Protein AF-A0AA94L1E7-F1 (afdb_monomer_lite)

Radius of gyration: 15.05 Å; chains: 1; bounding box: 31×37×36 Å

Secondary structure (DSSP, 8-state):
-HHHHHHHHHHHHHHHHHHHHHHHTT-HHHHHHHHHHHHHHHHHHHHHHHTTS-HHHHHHHHHHHHHHHHHHHHHHTS----THHHHSS--

Organism: Desulfovibrio desulfuricans (NCBI:txid876)

Structure (mmCIF, N/CA/C/O backbone):
data_AF-A0AA94L1E7-F1
#
_entry.id   AF-A0AA94L1E7-F1
#
loop_
_atom_site.group_PDB
_atom_site.id
_atom_site.type_symbol
_atom_site.label_atom_id
_atom_site.label_alt_id
_atom_site.label_comp_id
_atom_site.label_asym_id
_atom_site.label_entity_id
_atom_site.label_seq_id
_atom_site.pdbx_PDB_ins_code
_atom_site.Cartn_x
_atom_site.Cartn_y
_atom_site.Cartn_z
_atom_site.occupancy
_atom_site.B_iso_or_equiv
_atom_site.auth_seq_id
_atom_site.auth_comp_id
_atom_site.auth_asym_id
_atom_site.auth_atom_id
_atom_site.pdbx_PDB_model_num
ATOM 1 N N . MET A 1 1 ? -17.781 7.563 10.127 1.00 75.44 1 MET A N 1
ATOM 2 C CA . MET A 1 1 ? -17.828 6.111 10.406 1.00 75.44 1 MET A CA 1
ATOM 3 C C . MET A 1 1 ? -16.478 5.508 10.067 1.00 75.44 1 MET A C 1
ATOM 5 O O . MET A 1 1 ? -16.028 5.679 8.942 1.00 75.44 1 MET A O 1
ATOM 9 N N . SER A 1 2 ? -15.819 4.849 11.016 1.00 79.94 2 SER A N 1
ATOM 10 C CA . SER A 1 2 ? -14.429 4.352 10.913 1.00 79.94 2 SER A CA 1
ATOM 11 C C . SER A 1 2 ? -14.183 3.399 9.744 1.00 79.94 2 SER A C 1
ATOM 13 O O . SER A 1 2 ? -13.099 3.376 9.172 1.00 79.94 2 SER A O 1
ATOM 15 N N . TRP A 1 3 ? -15.231 2.698 9.312 1.00 87.06 3 TRP A N 1
ATOM 16 C CA . TRP A 1 3 ? -15.242 1.869 8.109 1.00 87.06 3 TRP A CA 1
ATOM 17 C C . TRP A 1 3 ? -14.910 2.631 6.821 1.00 87.06 3 TRP A C 1
ATOM 19 O O . TRP A 1 3 ? -14.265 2.076 5.939 1.00 87.06 3 TRP A O 1
ATOM 29 N N . VAL A 1 4 ? -15.277 3.913 6.715 1.00 88.50 4 VAL A N 1
ATOM 30 C CA . VAL A 1 4 ? -14.941 4.734 5.538 1.00 88.50 4 VAL A CA 1
ATOM 31 C C . VAL A 1 4 ? -13.430 4.955 5.450 1.00 88.50 4 VAL A C 1
ATOM 33 O O . VAL A 1 4 ? -12.867 4.878 4.362 1.00 88.50 4 VAL A O 1
ATOM 36 N N . TYR A 1 5 ? -12.761 5.163 6.589 1.00 89.25 5 TYR A N 1
ATOM 37 C CA . TYR A 1 5 ? -11.301 5.281 6.635 1.00 89.25 5 TYR A CA 1
ATOM 38 C C . TYR A 1 5 ? -10.614 3.960 6.277 1.00 89.25 5 TYR A C 1
ATOM 40 O O . TYR A 1 5 ? -9.610 3.983 5.577 1.00 89.25 5 TYR A O 1
ATOM 48 N N . LEU A 1 6 ? -11.187 2.817 6.669 1.00 88.81 6 LEU A N 1
ATOM 49 C CA . LEU A 1 6 ? -10.700 1.492 6.263 1.00 88.81 6 LEU A CA 1
ATOM 50 C C . LEU A 1 6 ? -10.778 1.275 4.753 1.00 88.81 6 LEU A C 1
ATOM 52 O O . LEU A 1 6 ? -9.812 0.823 4.144 1.00 88.81 6 LEU A O 1
ATOM 56 N N . VAL A 1 7 ? -11.915 1.620 4.145 1.00 90.69 7 VAL A N 1
ATOM 57 C CA . VAL A 1 7 ? -12.088 1.505 2.693 1.00 90.69 7 VAL A CA 1
ATOM 58 C C . VAL A 1 7 ? -11.126 2.442 1.964 1.00 90.69 7 VAL A C 1
ATOM 60 O O . VAL A 1 7 ? -10.460 2.019 1.025 1.00 90.69 7 VAL A O 1
ATOM 63 N N . MET A 1 8 ? -10.988 3.688 2.427 1.00 89.75 8 MET A N 1
ATOM 64 C CA . MET A 1 8 ? -10.017 4.646 1.884 1.00 89.75 8 MET A CA 1
ATOM 65 C C . MET A 1 8 ? -8.572 4.139 2.003 1.00 89.75 8 MET A C 1
ATOM 67 O O . MET A 1 8 ? -7.822 4.231 1.034 1.00 89.75 8 MET A O 1
ATOM 71 N N . ALA A 1 9 ? -8.192 3.566 3.150 1.00 91.06 9 ALA A N 1
ATOM 72 C CA . ALA A 1 9 ? -6.874 2.968 3.354 1.00 91.06 9 ALA A CA 1
ATOM 73 C C . ALA A 1 9 ? -6.620 1.831 2.351 1.00 91.06 9 ALA A C 1
ATOM 75 O O . ALA A 1 9 ? -5.609 1.835 1.655 1.00 91.06 9 ALA A O 1
ATOM 76 N N . GLY A 1 10 ? -7.576 0.909 2.196 1.00 90.56 10 GLY A N 1
ATOM 77 C CA . GLY A 1 10 ? -7.458 -0.190 1.234 1.00 90.56 10 GLY A CA 1
ATOM 78 C C . GLY A 1 10 ? -7.383 0.281 -0.225 1.00 90.56 10 GLY A C 1
ATOM 79 O O . GLY A 1 10 ? -6.647 -0.290 -1.021 1.00 90.56 10 GLY A O 1
ATOM 80 N N . LEU A 1 11 ? -8.085 1.358 -0.596 1.00 90.62 11 LEU A N 1
ATOM 81 C CA . LEU A 1 11 ? -7.970 1.945 -1.938 1.00 90.62 11 LEU A CA 1
ATOM 82 C C . LEU A 1 11 ? -6.597 2.589 -2.175 1.00 90.62 11 LEU A C 1
ATOM 84 O O . LEU A 1 11 ? -6.038 2.462 -3.265 1.00 90.62 11 LEU A O 1
ATOM 88 N N . LEU A 1 12 ? -6.036 3.255 -1.164 1.00 90.12 12 LEU A N 1
ATOM 89 C CA . LEU A 1 12 ? -4.688 3.821 -1.236 1.00 90.12 12 LEU A CA 1
ATOM 90 C C . LEU A 1 12 ? -3.619 2.732 -1.347 1.00 90.12 12 LEU A C 1
ATOM 92 O O . LEU A 1 12 ? -2.631 2.924 -2.053 1.00 90.12 12 LEU A O 1
ATOM 96 N N . GLU A 1 13 ? -3.831 1.568 -0.738 1.00 91.44 13 GLU A N 1
ATOM 97 C CA . GLU A 1 13 ? -2.939 0.416 -0.891 1.00 91.44 13 GLU A CA 1
ATOM 98 C C . GLU A 1 13 ? -2.796 -0.024 -2.358 1.00 91.44 13 GLU A C 1
ATOM 100 O O . GLU A 1 13 ? -1.693 -0.321 -2.815 1.00 91.44 13 GLU A O 1
ATOM 105 N N . ILE A 1 14 ? -3.868 0.047 -3.151 1.00 90.00 14 ILE A N 1
ATOM 106 C CA . ILE A 1 14 ? -3.813 -0.241 -4.596 1.00 90.00 14 ILE A CA 1
ATOM 107 C C . ILE A 1 14 ? -2.844 0.725 -5.304 1.00 90.00 14 ILE A C 1
ATOM 109 O O . ILE A 1 14 ? -2.080 0.328 -6.189 1.00 90.00 14 ILE A O 1
ATOM 113 N N . VAL A 1 15 ? -2.835 1.997 -4.892 1.00 88.25 15 VAL A N 1
ATOM 114 C CA . VAL A 1 15 ? -1.925 3.028 -5.419 1.00 88.25 15 VAL A CA 1
ATOM 115 C C . VAL A 1 15 ? -0.479 2.752 -5.000 1.00 88.25 15 VAL A C 1
ATOM 117 O O . VAL A 1 15 ? 0.437 2.939 -5.803 1.00 88.25 15 VAL A O 1
ATOM 120 N N . VAL A 1 16 ? -0.257 2.238 -3.785 1.00 90.56 16 VAL A N 1
ATOM 121 C CA . VAL A 1 16 ? 1.071 1.787 -3.333 1.00 90.56 16 VAL A CA 1
ATOM 122 C C . VAL A 1 16 ? 1.601 0.697 -4.252 1.00 90.56 16 VAL A C 1
ATOM 124 O O . VAL A 1 16 ? 2.734 0.797 -4.725 1.00 90.56 16 VAL A O 1
ATOM 127 N N . VAL A 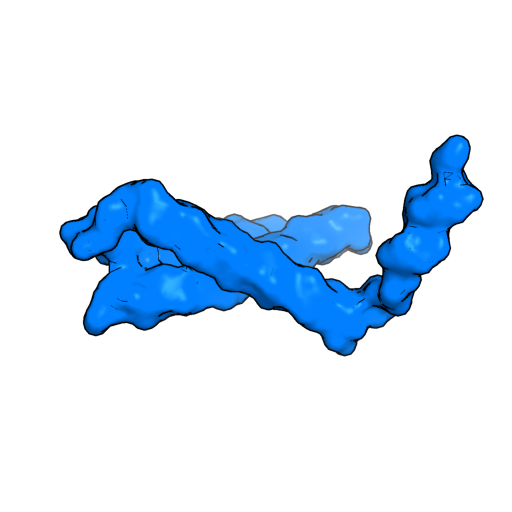1 17 ? 0.776 -0.303 -4.571 1.00 88.25 17 VAL A N 1
ATOM 128 C CA . VAL A 1 17 ? 1.174 -1.390 -5.476 1.00 88.25 17 VAL A CA 1
ATOM 129 C C . VAL A 1 17 ? 1.475 -0.866 -6.883 1.00 88.25 17 VAL A C 1
ATOM 131 O O . VAL A 1 17 ? 2.436 -1.312 -7.513 1.00 88.25 17 VAL A O 1
ATOM 134 N N . ALA A 1 18 ? 0.736 0.140 -7.358 1.00 86.56 18 ALA A N 1
ATOM 135 C CA . ALA A 1 18 ? 1.064 0.825 -8.607 1.00 86.56 18 ALA A CA 1
ATOM 136 C C . ALA A 1 18 ? 2.451 1.495 -8.562 1.00 86.56 18 ALA A C 1
ATOM 138 O O . ALA A 1 18 ? 3.214 1.393 -9.524 1.00 86.56 18 ALA A O 1
ATOM 139 N N . GLY A 1 19 ? 2.808 2.121 -7.436 1.00 85.56 19 GLY A N 1
ATOM 140 C CA . GLY A 1 19 ? 4.138 2.688 -7.202 1.00 85.56 19 GLY A CA 1
ATOM 141 C C . GLY A 1 19 ? 5.245 1.629 -7.210 1.00 85.56 19 GLY A C 1
ATOM 142 O O . GLY A 1 19 ? 6.245 1.798 -7.907 1.00 85.56 19 GLY A O 1
ATOM 143 N N . VAL A 1 20 ? 5.042 0.500 -6.517 1.00 87.31 20 VAL A N 1
ATOM 144 C CA . VAL A 1 20 ? 5.981 -0.643 -6.525 1.00 87.31 20 VAL A CA 1
ATOM 145 C C . VAL A 1 20 ? 6.188 -1.169 -7.943 1.00 87.31 20 VAL A C 1
ATOM 147 O O . VAL A 1 20 ? 7.317 -1.433 -8.358 1.00 87.31 20 VAL A O 1
ATOM 150 N N . ARG A 1 21 ? 5.107 -1.275 -8.720 1.00 83.81 21 ARG A N 1
ATOM 151 C CA . ARG A 1 21 ? 5.178 -1.683 -10.123 1.00 83.81 21 ARG A CA 1
ATOM 152 C C . ARG A 1 21 ? 6.025 -0.712 -10.945 1.00 83.81 21 ARG A C 1
ATOM 154 O O . ARG A 1 21 ? 6.899 -1.156 -11.684 1.00 83.81 21 ARG A O 1
ATOM 161 N N . ASP A 1 22 ? 5.814 0.595 -10.810 1.00 83.75 22 ASP A N 1
ATOM 162 C CA . ASP A 1 22 ? 6.619 1.599 -11.519 1.00 83.75 22 ASP A CA 1
ATOM 163 C C . ASP A 1 22 ? 8.115 1.504 -11.158 1.00 83.75 22 ASP A C 1
ATOM 165 O O . ASP A 1 22 ? 8.969 1.610 -12.043 1.00 83.75 22 ASP A O 1
ATOM 169 N N . ILE A 1 23 ? 8.446 1.216 -9.894 1.00 84.31 23 ILE A N 1
ATOM 170 C CA . ILE A 1 23 ? 9.827 0.935 -9.463 1.00 84.31 23 ILE A CA 1
ATOM 171 C C . ILE A 1 23 ? 10.375 -0.309 -10.182 1.00 84.31 23 ILE A C 1
ATOM 173 O O . ILE A 1 23 ? 11.486 -0.269 -10.717 1.00 84.31 23 ILE A O 1
ATOM 177 N N . ALA A 1 24 ? 9.594 -1.391 -10.258 1.00 84.69 24 ALA A N 1
ATOM 178 C CA . ALA A 1 24 ? 9.992 -2.627 -10.935 1.00 84.69 24 ALA A CA 1
ATOM 179 C C . ALA A 1 24 ? 10.263 -2.427 -12.442 1.00 84.69 24 ALA A C 1
ATOM 181 O O . ALA A 1 24 ? 11.181 -3.034 -12.991 1.00 84.69 24 ALA A O 1
ATOM 182 N N . PHE A 1 25 ? 9.537 -1.518 -13.106 1.00 84.06 25 PHE A N 1
ATOM 183 C CA . PHE A 1 25 ? 9.752 -1.145 -14.514 1.00 84.06 25 PHE A CA 1
ATOM 184 C C . PHE A 1 25 ? 10.799 -0.030 -14.718 1.00 84.06 25 PHE A C 1
ATOM 186 O O . PHE A 1 25 ? 10.797 0.645 -15.748 1.00 84.06 25 PHE A O 1
ATOM 193 N N . ARG A 1 26 ? 11.715 0.165 -13.757 1.00 83.94 26 ARG A N 1
ATOM 194 C CA . ARG A 1 26 ? 12.809 1.157 -13.793 1.00 83.94 26 ARG A CA 1
ATOM 195 C C . ARG A 1 26 ? 12.359 2.626 -13.873 1.00 83.94 26 ARG A C 1
ATOM 197 O O . ARG A 1 26 ? 13.147 3.495 -14.242 1.00 83.94 26 ARG A O 1
ATOM 204 N N . ARG A 1 27 ? 11.120 2.950 -13.485 1.00 81.75 27 ARG A N 1
ATOM 205 C CA . ARG A 1 27 ? 10.606 4.332 -13.388 1.00 81.75 27 ARG A CA 1
ATOM 206 C C . ARG A 1 27 ? 10.766 4.877 -11.968 1.00 81.75 27 ARG A C 1
ATOM 208 O O . ARG A 1 27 ? 9.797 5.273 -11.324 1.00 81.75 27 ARG A O 1
ATOM 215 N N . TYR A 1 28 ? 12.004 4.904 -11.479 1.00 82.19 28 TYR A N 1
ATOM 216 C CA . TYR A 1 28 ? 12.320 5.141 -10.066 1.00 82.19 28 TYR A CA 1
ATOM 217 C C . TYR A 1 28 ? 11.790 6.468 -9.512 1.00 82.19 28 TYR A C 1
ATOM 219 O O . TYR A 1 28 ? 11.165 6.469 -8.457 1.00 82.19 28 TYR A O 1
ATOM 227 N N . ALA A 1 29 ? 11.976 7.584 -10.226 1.00 81.25 29 ALA A N 1
ATOM 228 C CA . ALA A 1 29 ? 11.576 8.906 -9.731 1.00 81.25 29 ALA A CA 1
ATOM 229 C C . ALA A 1 29 ? 10.066 8.997 -9.450 1.00 81.25 29 ALA A C 1
ATOM 231 O O . ALA A 1 29 ? 9.648 9.463 -8.395 1.00 81.25 29 ALA A O 1
ATOM 232 N N . ARG A 1 30 ? 9.241 8.492 -10.374 1.00 81.44 30 ARG A N 1
ATOM 233 C CA . ARG A 1 30 ? 7.782 8.467 -10.213 1.00 81.44 30 ARG A CA 1
ATOM 234 C C . ARG A 1 30 ? 7.347 7.395 -9.211 1.00 81.44 30 ARG A C 1
ATOM 236 O O . ARG A 1 30 ? 6.487 7.656 -8.375 1.00 81.44 30 ARG A O 1
ATOM 243 N N . GLY A 1 31 ? 7.964 6.217 -9.276 1.00 83.25 31 GLY A N 1
ATOM 244 C CA . GLY A 1 31 ? 7.627 5.075 -8.434 1.00 83.25 31 GLY A CA 1
ATOM 245 C C . GLY A 1 31 ? 7.862 5.330 -6.944 1.00 83.25 31 GLY A C 1
ATOM 246 O O . GLY A 1 31 ? 6.964 5.078 -6.146 1.00 83.25 31 GLY A O 1
ATOM 247 N N . PHE A 1 32 ? 9.010 5.903 -6.562 1.00 84.62 32 PHE A N 1
ATOM 248 C CA . PHE A 1 32 ? 9.306 6.216 -5.157 1.00 84.62 32 PHE A CA 1
ATOM 249 C C . PHE A 1 32 ? 8.366 7.271 -4.569 1.00 84.62 32 PHE A C 1
ATOM 251 O O . PHE A 1 32 ? 7.945 7.132 -3.423 1.00 84.62 32 PHE A O 1
ATOM 258 N N . VAL A 1 33 ? 7.999 8.295 -5.346 1.00 87.38 33 VAL A N 1
ATOM 259 C CA . VAL A 1 33 ? 7.067 9.342 -4.895 1.00 87.38 33 VAL A CA 1
ATOM 260 C C . VAL A 1 33 ? 5.675 8.759 -4.655 1.0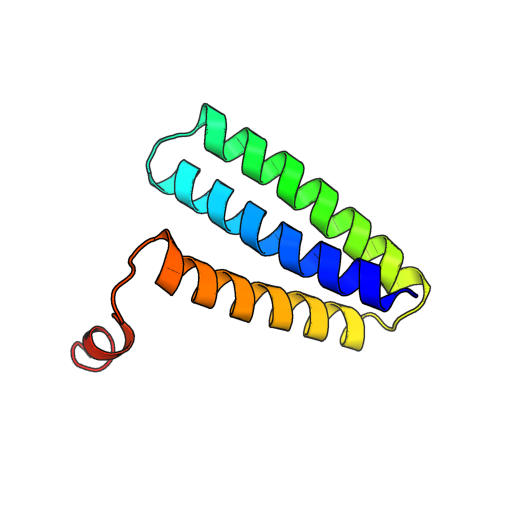0 87.38 33 VAL A C 1
ATOM 262 O O . VAL A 1 33 ? 5.098 8.968 -3.590 1.00 87.38 33 VAL A O 1
ATOM 265 N N . ILE A 1 34 ? 5.153 7.986 -5.614 1.00 87.44 34 ILE A N 1
ATOM 266 C CA . ILE A 1 34 ? 3.833 7.351 -5.494 1.00 87.44 34 ILE A CA 1
ATOM 267 C C . ILE A 1 34 ? 3.822 6.340 -4.345 1.00 87.44 34 ILE A C 1
ATOM 269 O O . ILE A 1 34 ? 2.889 6.334 -3.546 1.00 87.44 34 ILE A O 1
ATOM 273 N N . TYR A 1 35 ? 4.870 5.522 -4.229 1.00 89.94 35 TYR A N 1
ATOM 274 C CA . TYR A 1 35 ? 5.001 4.540 -3.159 1.00 89.94 35 TYR A CA 1
ATOM 275 C C . TYR A 1 35 ? 5.053 5.203 -1.778 1.00 89.94 35 TYR A C 1
ATOM 277 O O . TYR A 1 35 ? 4.265 4.856 -0.904 1.00 89.94 35 TYR A O 1
ATOM 285 N N . GLY A 1 36 ? 5.935 6.188 -1.584 1.00 88.06 36 GLY A N 1
ATOM 286 C CA . GLY A 1 36 ? 6.117 6.853 -0.293 1.00 88.06 36 GLY A CA 1
ATOM 287 C C . GLY A 1 36 ? 4.873 7.612 0.167 1.00 88.06 36 GLY A C 1
ATOM 288 O O . GLY A 1 36 ? 4.435 7.455 1.309 1.00 88.06 36 GLY A O 1
ATOM 289 N N . LEU A 1 37 ? 4.260 8.395 -0.727 1.00 89.50 37 LEU A N 1
ATOM 290 C CA . LEU A 1 37 ? 3.037 9.138 -0.414 1.00 89.50 37 LEU A CA 1
ATOM 291 C C . LEU A 1 37 ? 1.838 8.205 -0.212 1.00 89.50 37 LEU A C 1
ATOM 293 O O . LEU A 1 37 ? 1.074 8.384 0.739 1.00 89.50 37 LEU A O 1
ATOM 297 N N . GLY A 1 38 ? 1.688 7.190 -1.066 1.00 88.50 38 GLY A N 1
ATOM 298 C CA . GLY A 1 38 ? 0.612 6.207 -0.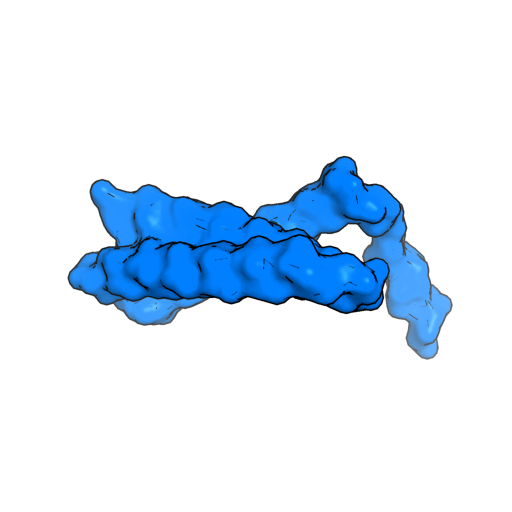965 1.00 88.50 38 GLY A CA 1
ATOM 299 C C . GLY A 1 38 ? 0.693 5.394 0.325 1.00 88.50 38 GLY A C 1
ATOM 300 O O . GLY A 1 38 ? -0.314 5.219 1.004 1.00 88.50 38 GLY A O 1
ATOM 301 N N . LEU A 1 39 ? 1.893 4.950 0.710 1.00 90.75 39 LEU A N 1
ATOM 302 C CA . LEU A 1 39 ? 2.080 4.118 1.898 1.00 90.75 39 LEU A CA 1
ATOM 303 C C . LEU A 1 39 ? 1.811 4.926 3.167 1.00 90.75 39 LEU A C 1
ATOM 305 O O . LEU A 1 39 ? 1.079 4.477 4.045 1.00 90.75 39 LEU A O 1
ATOM 309 N N . THR A 1 40 ? 2.353 6.143 3.236 1.00 91.69 40 THR A N 1
ATOM 310 C CA . THR A 1 40 ? 2.184 7.018 4.402 1.00 91.69 40 THR A CA 1
ATOM 311 C C . THR A 1 40 ? 0.717 7.395 4.599 1.00 91.69 40 THR A C 1
ATOM 313 O O . THR A 1 40 ? 0.197 7.307 5.710 1.00 91.69 40 THR A O 1
ATOM 316 N N . SER A 1 41 ? 0.023 7.768 3.519 1.00 90.00 41 SER A N 1
ATOM 317 C CA . SER A 1 41 ? -1.404 8.102 3.579 1.00 90.00 41 SER A CA 1
ATOM 318 C C . SER A 1 41 ? -2.273 6.883 3.906 1.00 90.00 41 SER A C 1
ATOM 320 O O . SER A 1 41 ? -3.132 6.982 4.780 1.00 90.00 41 SER A O 1
ATOM 322 N N . SER A 1 42 ? -2.016 5.724 3.289 1.00 89.94 42 SER A N 1
ATOM 323 C CA . SER A 1 42 ? -2.743 4.476 3.565 1.00 89.94 42 SER A CA 1
ATOM 324 C C . SER A 1 42 ? -2.654 4.077 5.043 1.00 89.94 42 SER A C 1
ATOM 326 O O . SER A 1 42 ? -3.674 3.893 5.713 1.00 89.94 42 SER A O 1
ATOM 328 N N . LEU A 1 43 ? -1.434 4.035 5.588 1.00 90.25 43 LEU A N 1
ATOM 329 C CA . LEU A 1 43 ? -1.201 3.665 6.984 1.00 90.25 43 LEU A CA 1
ATOM 330 C C . LEU A 1 43 ? -1.803 4.677 7.964 1.00 90.25 43 LEU A C 1
ATOM 332 O O . LEU A 1 43 ? -2.288 4.286 9.024 1.00 90.25 43 LEU A O 1
ATOM 336 N N . PHE A 1 44 ? -1.829 5.963 7.609 1.00 91.88 44 PHE A N 1
ATOM 337 C CA . PHE A 1 44 ? -2.475 6.989 8.424 1.00 91.88 44 PHE A CA 1
ATOM 338 C C . PHE A 1 44 ? -3.994 6.776 8.530 1.00 91.88 44 PHE A C 1
ATOM 340 O O . PHE A 1 44 ? -4.561 6.854 9.622 1.00 91.88 44 PHE A O 1
ATOM 347 N N . PHE A 1 45 ? -4.661 6.446 7.421 1.00 89.44 45 PHE A N 1
ATOM 348 C CA . PHE A 1 45 ? -6.090 6.126 7.438 1.00 89.44 45 PHE A CA 1
ATOM 349 C C . PHE A 1 45 ? -6.391 4.816 8.168 1.00 89.44 45 PHE A C 1
ATOM 351 O O . PHE A 1 45 ? -7.383 4.740 8.899 1.00 89.44 45 PHE A O 1
ATOM 358 N N . LEU A 1 46 ? -5.519 3.812 8.040 1.00 89.81 46 LEU A N 1
ATOM 359 C CA . LEU A 1 46 ? -5.629 2.578 8.812 1.00 89.81 46 LEU A CA 1
ATOM 360 C C . LEU A 1 46 ? -5.511 2.863 10.315 1.00 89.81 46 LEU A C 1
ATOM 362 O O . LEU A 1 46 ? -6.356 2.424 11.091 1.00 89.81 46 LEU A O 1
ATOM 366 N N . TYR A 1 47 ? -4.527 3.667 10.721 1.00 91.12 47 TYR A N 1
ATOM 367 C CA . TYR A 1 47 ? -4.364 4.106 12.107 1.00 91.12 47 TYR A CA 1
ATOM 368 C C . TYR A 1 47 ? -5.617 4.811 12.646 1.00 91.12 47 TYR A C 1
ATOM 370 O O . TYR A 1 47 ? -6.063 4.523 13.757 1.00 91.12 47 TYR A O 1
ATOM 378 N N . LEU A 1 48 ? -6.238 5.687 11.852 1.00 89.75 48 LEU A N 1
ATOM 379 C CA . LEU A 1 48 ? -7.491 6.343 12.235 1.00 89.75 48 LEU A CA 1
ATOM 380 C C . LEU A 1 48 ? -8.641 5.350 12.434 1.00 89.75 48 LEU A C 1
ATOM 382 O O . LEU A 1 48 ? -9.440 5.528 13.356 1.00 89.75 48 LEU A O 1
ATOM 386 N N . ALA A 1 49 ? -8.726 4.303 11.612 1.00 89.50 49 ALA A N 1
ATOM 387 C CA . ALA A 1 49 ? -9.742 3.267 11.764 1.00 89.50 49 ALA A CA 1
ATOM 388 C C . ALA A 1 49 ? -9.515 2.394 13.010 1.00 89.50 49 ALA A C 1
ATOM 390 O O . ALA A 1 49 ? -10.476 2.062 13.706 1.00 89.50 49 ALA A O 1
ATOM 391 N N . LEU A 1 50 ? -8.251 2.102 13.336 1.00 91.00 50 LEU A N 1
ATOM 392 C CA . LEU A 1 50 ? -7.852 1.330 14.520 1.00 91.00 50 LEU A CA 1
ATOM 393 C C . LEU A 1 50 ? -8.232 2.001 15.847 1.00 91.00 50 LEU A C 1
ATOM 395 O O . LEU A 1 50 ? -8.331 1.332 16.868 1.00 91.00 50 LEU A O 1
ATOM 399 N N . ARG A 1 51 ? -8.499 3.313 15.857 1.00 89.56 51 ARG A N 1
ATOM 400 C CA . ARG A 1 51 ? -8.983 4.009 17.063 1.00 89.56 51 ARG A CA 1
ATOM 401 C C . ARG A 1 51 ? -10.387 3.584 17.497 1.00 89.56 51 ARG A C 1
ATOM 403 O O . ARG A 1 51 ? -10.785 3.919 18.607 1.00 89.56 51 ARG A O 1
ATOM 410 N N . GLN A 1 52 ? -11.155 2.938 16.621 1.00 88.12 52 GLN A N 1
ATOM 411 C CA . GLN A 1 52 ? -12.548 2.560 16.888 1.00 88.12 52 GLN A CA 1
ATOM 412 C C . GLN A 1 52 ? -12.869 1.103 16.532 1.00 88.12 52 GLN A C 1
ATOM 414 O O . GLN A 1 52 ? -13.955 0.635 16.858 1.00 88.12 52 GLN A O 1
ATOM 419 N N . ILE A 1 53 ? -11.976 0.409 15.823 1.00 90.31 53 ILE A N 1
ATOM 420 C CA . ILE A 1 53 ? -12.165 -0.968 15.360 1.00 90.31 53 ILE A CA 1
ATOM 421 C C . ILE A 1 53 ? -10.989 -1.799 15.861 1.00 90.31 53 ILE A C 1
ATOM 423 O O . ILE A 1 53 ? -9.841 -1.364 15.764 1.00 90.31 53 ILE A O 1
ATOM 427 N N . ASP A 1 54 ? -11.275 -3.008 16.341 1.00 93.19 54 ASP A N 1
ATOM 428 C CA . ASP A 1 54 ? -10.245 -3.947 16.770 1.00 93.19 54 ASP A CA 1
ATOM 429 C C . ASP A 1 54 ? -9.243 -4.243 15.654 1.00 93.19 54 ASP A C 1
ATOM 431 O O . ASP A 1 54 ? -9.602 -4.424 14.484 1.00 93.19 54 ASP A O 1
ATOM 435 N N . VAL A 1 55 ? -7.972 -4.359 16.043 1.00 91.81 55 VAL A N 1
ATOM 436 C CA . VAL A 1 55 ? -6.843 -4.552 15.123 1.00 91.81 55 VAL A CA 1
ATOM 437 C C . VAL A 1 55 ? -7.075 -5.728 14.176 1.00 91.81 55 VAL A C 1
ATOM 439 O O . VAL A 1 55 ? -6.861 -5.591 12.972 1.00 91.81 55 VAL A O 1
ATOM 442 N N . SER A 1 56 ? -7.579 -6.855 14.686 1.00 92.00 56 SER A N 1
ATOM 443 C CA . SER A 1 56 ? -7.854 -8.051 13.882 1.00 92.00 56 SER A CA 1
ATOM 444 C C . SER A 1 56 ? -8.864 -7.788 12.763 1.00 92.00 56 SER A C 1
ATOM 446 O O . SER A 1 56 ? -8.655 -8.207 11.624 1.00 92.00 56 SER A O 1
ATOM 448 N N . ILE A 1 57 ? -9.947 -7.065 13.066 1.00 92.94 57 ILE A N 1
ATOM 449 C CA . ILE A 1 57 ? -11.022 -6.775 12.108 1.00 92.94 57 ILE A CA 1
ATOM 450 C C . ILE A 1 57 ? -10.532 -5.766 11.072 1.00 92.94 57 ILE A C 1
ATOM 452 O O . ILE A 1 57 ? -10.725 -5.957 9.868 1.00 92.94 57 ILE A O 1
ATOM 456 N N . ALA A 1 58 ? -9.866 -4.708 11.536 1.00 91.31 58 ALA A N 1
ATOM 457 C CA . ALA A 1 58 ? -9.344 -3.661 10.676 1.00 91.31 58 ALA A CA 1
ATOM 458 C C . ALA A 1 58 ? -8.285 -4.204 9.710 1.00 91.31 58 ALA A C 1
ATOM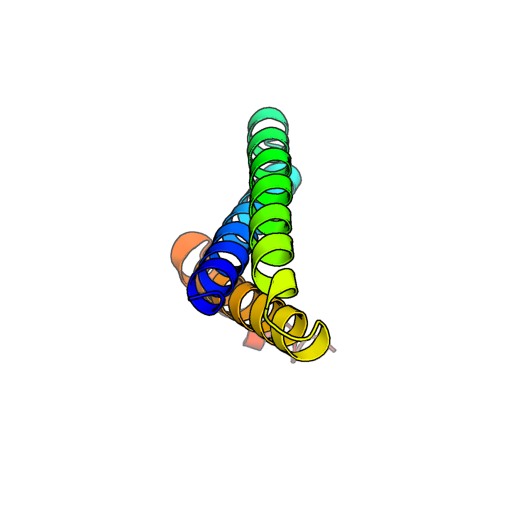 460 O O . ALA A 1 58 ? -8.401 -3.992 8.507 1.00 91.31 58 ALA A O 1
ATOM 461 N N . TYR A 1 59 ? -7.298 -4.957 10.200 1.00 89.50 59 TYR A N 1
ATOM 462 C CA . TYR A 1 59 ? -6.221 -5.484 9.362 1.00 89.50 59 TYR A CA 1
ATOM 463 C C . TYR A 1 59 ? -6.722 -6.506 8.334 1.00 89.50 59 TYR A C 1
ATOM 465 O O . TYR A 1 59 ? -6.339 -6.439 7.167 1.00 89.50 59 TYR A O 1
ATOM 473 N N . THR A 1 60 ? -7.632 -7.403 8.730 1.00 93.00 60 THR A N 1
ATOM 474 C CA . THR A 1 60 ? -8.240 -8.381 7.808 1.00 93.00 60 THR A CA 1
ATOM 475 C C . THR A 1 60 ? -9.051 -7.687 6.715 1.00 93.00 60 THR A C 1
ATOM 477 O O . THR A 1 60 ? -8.959 -8.042 5.543 1.00 93.00 60 THR A O 1
ATOM 480 N N . SER A 1 61 ? -9.819 -6.658 7.080 1.00 92.75 61 SER A N 1
ATOM 481 C CA . SER A 1 61 ? -10.610 -5.889 6.113 1.00 92.75 61 SER A CA 1
ATOM 482 C C . SER A 1 61 ? -9.715 -5.079 5.174 1.00 92.75 61 SER A C 1
ATOM 484 O O . SER A 1 61 ? -9.921 -5.099 3.964 1.00 92.75 61 SER A O 1
ATOM 486 N N . TYR A 1 62 ? -8.700 -4.404 5.722 1.00 92.56 62 TYR A N 1
ATOM 487 C CA . TYR A 1 62 ? -7.706 -3.631 4.976 1.00 92.56 62 TYR A CA 1
ATOM 488 C C . TYR A 1 62 ? -7.008 -4.498 3.923 1.00 92.56 62 TYR A C 1
ATOM 490 O O . TYR A 1 62 ? -7.117 -4.222 2.730 1.00 92.56 62 TYR A O 1
ATOM 498 N N . THR A 1 63 ? -6.405 -5.607 4.358 1.00 91.88 63 THR A N 1
ATOM 499 C CA . THR A 1 63 ? -5.715 -6.548 3.464 1.00 91.88 63 THR A CA 1
ATOM 500 C C . THR A 1 63 ? -6.662 -7.182 2.448 1.00 91.88 63 THR A C 1
ATOM 502 O O . THR A 1 63 ? -6.310 -7.299 1.277 1.00 91.88 63 THR A O 1
ATOM 505 N N . GLY A 1 64 ? -7.887 -7.541 2.846 1.00 93.94 64 GLY A N 1
ATOM 506 C CA . GLY A 1 64 ? -8.897 -8.070 1.929 1.00 93.94 64 GLY A CA 1
ATOM 507 C C . GLY A 1 64 ? -9.234 -7.095 0.795 1.00 93.94 64 GLY A C 1
ATOM 508 O O . GLY A 1 64 ? -9.228 -7.479 -0.376 1.00 93.94 64 GLY A O 1
ATOM 509 N N . ILE A 1 65 ? -9.466 -5.821 1.127 1.00 93.00 65 ILE A N 1
ATOM 510 C CA . ILE A 1 65 ? -9.748 -4.766 0.143 1.00 93.00 65 ILE A CA 1
ATOM 511 C C . ILE A 1 65 ? -8.532 -4.535 -0.761 1.00 93.00 65 ILE A C 1
ATOM 513 O O . ILE A 1 65 ? -8.688 -4.494 -1.983 1.00 93.00 65 ILE A O 1
ATOM 517 N N . GLY A 1 66 ? -7.332 -4.437 -0.185 1.00 91.69 66 GLY A N 1
ATOM 518 C CA . GLY A 1 66 ? -6.092 -4.232 -0.930 1.00 91.69 66 GLY A CA 1
ATOM 519 C C . GLY A 1 66 ? -5.806 -5.353 -1.926 1.00 91.69 66 GLY A C 1
ATOM 520 O O . GLY A 1 66 ? -5.503 -5.084 -3.090 1.00 91.69 66 GLY A O 1
ATOM 521 N N . VAL A 1 67 ? -5.979 -6.616 -1.519 1.00 91.62 67 VAL A N 1
ATOM 522 C CA . VAL A 1 67 ? -5.799 -7.786 -2.394 1.00 91.62 67 VAL A CA 1
ATOM 523 C C . VAL A 1 67 ? -6.798 -7.761 -3.546 1.00 91.62 67 VAL A C 1
ATOM 525 O O . VAL A 1 67 ? -6.391 -7.847 -4.706 1.00 91.62 67 VAL A O 1
ATOM 528 N N . ILE A 1 68 ? -8.092 -7.605 -3.251 1.00 93.44 68 ILE A N 1
ATOM 529 C CA . ILE A 1 68 ? -9.142 -7.574 -4.281 1.00 93.44 68 ILE A CA 1
ATOM 530 C C . ILE A 1 68 ? -8.884 -6.427 -5.262 1.00 93.44 68 ILE A C 1
ATOM 532 O O . ILE A 1 68 ? -8.903 -6.632 -6.476 1.00 93.44 68 ILE A O 1
ATOM 536 N N . GLY A 1 69 ? -8.599 -5.233 -4.745 1.00 91.44 69 GLY A N 1
ATOM 537 C CA . GLY A 1 69 ? -8.362 -4.039 -5.544 1.00 91.44 69 GLY A CA 1
ATOM 538 C C . GLY A 1 69 ? -7.105 -4.124 -6.408 1.00 91.44 69 GLY A C 1
ATOM 539 O O . GLY A 1 69 ? -7.126 -3.718 -7.571 1.00 91.44 69 GLY A O 1
ATOM 540 N N . THR A 1 70 ? -6.030 -4.707 -5.881 1.00 90.12 70 THR A N 1
ATOM 541 C CA . THR A 1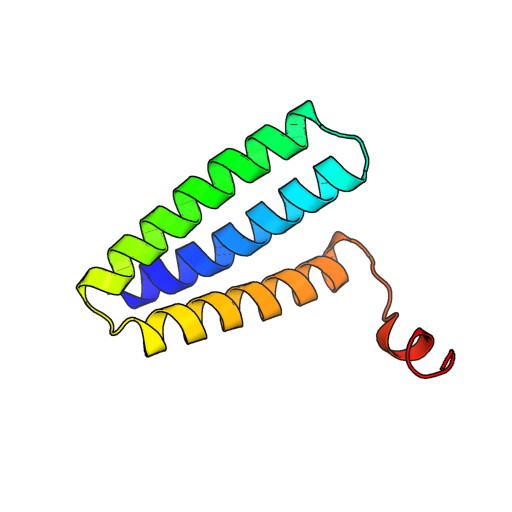 70 ? -4.776 -4.912 -6.616 1.00 90.12 70 THR A CA 1
ATOM 542 C C . THR A 1 70 ? -4.949 -5.941 -7.727 1.00 90.12 70 THR A C 1
ATOM 544 O O . THR A 1 70 ? -4.545 -5.689 -8.860 1.00 90.12 70 THR A O 1
ATOM 547 N N . VAL A 1 71 ? -5.601 -7.073 -7.441 1.00 88.81 71 VAL A N 1
ATOM 548 C CA . VAL A 1 71 ? -5.894 -8.102 -8.450 1.00 88.81 71 VAL A CA 1
ATOM 549 C C . VAL A 1 71 ? -6.807 -7.540 -9.542 1.00 88.81 71 VAL A C 1
ATOM 551 O O . VAL A 1 71 ? -6.523 -7.711 -10.728 1.00 88.81 71 VAL A O 1
ATOM 554 N N . ALA A 1 72 ? -7.867 -6.819 -9.165 1.00 88.94 72 ALA A N 1
ATOM 555 C CA . ALA A 1 72 ? -8.760 -6.159 -10.114 1.00 88.94 72 ALA A CA 1
ATOM 556 C C . ALA A 1 72 ? -8.010 -5.133 -10.976 1.00 88.94 72 ALA A C 1
ATOM 558 O O . ALA A 1 72 ? -8.173 -5.113 -12.195 1.00 88.94 72 ALA A O 1
ATOM 559 N N . SER A 1 73 ? -7.135 -4.328 -10.370 1.00 86.19 73 SER A N 1
ATOM 560 C CA . SER A 1 73 ? -6.340 -3.329 -11.090 1.00 86.19 73 SER A CA 1
ATOM 561 C C . SER A 1 73 ? -5.310 -3.962 -12.024 1.00 86.19 73 SER A C 1
ATOM 563 O O . SER A 1 73 ? -5.113 -3.475 -13.137 1.00 86.19 73 SER A O 1
ATOM 565 N N . GLY A 1 74 ? -4.705 -5.085 -11.633 1.00 84.31 74 GLY A N 1
ATOM 566 C CA . GLY A 1 74 ? -3.811 -5.857 -12.496 1.00 84.31 74 GLY A CA 1
ATOM 567 C C . GLY A 1 74 ? -4.516 -6.423 -13.728 1.00 84.31 74 GLY A C 1
ATOM 568 O O . GLY A 1 74 ? -3.989 -6.345 -14.842 1.00 84.31 74 GLY A O 1
ATOM 569 N N . LEU A 1 75 ? -5.747 -6.909 -13.547 1.00 82.81 75 LEU A N 1
ATOM 570 C CA . LEU A 1 75 ? -6.590 -7.411 -14.632 1.00 82.81 75 LEU A CA 1
ATOM 571 C C . LEU A 1 75 ? -7.061 -6.292 -15.574 1.00 82.81 75 LEU A C 1
ATOM 573 O O . LEU A 1 75 ? -7.026 -6.478 -16.790 1.00 82.81 75 LEU A O 1
ATOM 577 N N . LEU A 1 76 ? -7.499 -5.152 -15.027 1.00 81.50 76 LEU A N 1
ATOM 578 C CA . LEU A 1 76 ? -8.116 -4.059 -15.789 1.00 81.50 76 LEU A CA 1
ATOM 579 C C . LEU A 1 76 ? -7.097 -3.102 -16.424 1.00 81.50 76 LEU A C 1
ATOM 581 O O . LEU A 1 76 ? -7.226 -2.769 -17.598 1.00 81.50 76 LEU A O 1
ATOM 585 N N . PHE A 1 77 ? -6.091 -2.654 -15.668 1.00 78.50 77 PHE A N 1
ATOM 586 C CA . PHE A 1 77 ? -5.166 -1.596 -16.099 1.00 78.50 77 PHE A CA 1
ATOM 587 C C . PHE A 1 77 ? -3.827 -2.124 -16.599 1.00 78.50 77 PHE A C 1
ATOM 589 O O . PHE A 1 77 ? -3.217 -1.523 -17.484 1.00 78.50 77 PHE A O 1
ATOM 596 N N . TRP A 1 78 ? -3.330 -3.220 -16.025 1.00 75.25 78 TRP A N 1
ATOM 597 C CA . TRP A 1 78 ? -1.996 -3.732 -16.359 1.00 75.25 78 TRP A CA 1
ATOM 598 C C . TRP A 1 78 ? -2.004 -4.852 -17.380 1.00 75.25 78 TRP A C 1
ATOM 600 O O . TRP A 1 78 ? -0.932 -5.264 -17.823 1.00 75.25 78 TRP A O 1
ATOM 610 N N . GLY A 1 79 ? -3.192 -5.294 -17.797 1.00 66.19 79 GLY A N 1
ATOM 611 C CA . GLY A 1 79 ? -3.335 -6.310 -18.825 1.00 66.19 79 GLY A CA 1
ATOM 612 C C . GLY A 1 79 ? -2.580 -7.586 -18.471 1.00 66.19 79 GLY A C 1
ATOM 613 O O . GLY A 1 79 ? -2.140 -8.289 -19.384 1.00 66.19 79 GLY A O 1
ATOM 614 N N . GLU A 1 80 ? -2.415 -7.890 -17.173 1.00 65.06 80 GLU A N 1
ATOM 615 C CA . GLU A 1 80 ? -1.933 -9.187 -16.705 1.00 65.06 80 GLU A CA 1
ATOM 616 C C . GLU A 1 80 ? -3.000 -10.225 -17.070 1.00 65.06 80 GLU A C 1
ATOM 618 O O . GLU A 1 80 ? -3.850 -10.625 -16.275 1.00 65.06 80 GLU A O 1
ATOM 623 N N . LYS A 1 81 ? -3.007 -10.617 -18.350 1.00 53.34 81 LYS A N 1
ATOM 624 C CA . LYS A 1 81 ? -3.900 -11.615 -18.928 1.00 53.34 81 LYS A CA 1
ATOM 625 C C . LYS A 1 81 ? -3.785 -12.869 -18.087 1.00 53.34 81 LYS A C 1
ATOM 627 O O . LYS A 1 81 ? -2.748 -13.516 -18.170 1.00 53.34 81 LYS A O 1
ATOM 632 N N . ARG A 1 82 ? -4.835 -13.194 -17.318 1.00 53.97 82 ARG A N 1
ATOM 633 C CA . ARG A 1 82 ? -5.133 -14.490 -16.672 1.00 53.97 82 ARG A CA 1
ATOM 634 C C . ARG A 1 82 ? -3.968 -15.500 -16.710 1.00 53.97 82 ARG A C 1
ATOM 636 O O . ARG A 1 82 ? -4.107 -16.597 -17.248 1.00 53.97 82 ARG A O 1
ATOM 643 N N . SER A 1 83 ? -2.825 -15.177 -16.101 1.00 49.66 83 SER A N 1
ATOM 644 C CA . SER A 1 83 ? -1.719 -16.136 -15.974 1.00 49.66 83 SER A CA 1
ATOM 645 C C . SER A 1 83 ? -2.024 -17.165 -14.881 1.00 49.66 83 SER A C 1
ATOM 647 O O . SER A 1 83 ? -1.261 -18.100 -14.658 1.00 49.66 83 SER A O 1
ATOM 649 N N . PHE A 1 84 ? -3.203 -17.063 -14.252 1.00 49.25 84 PHE A N 1
ATOM 650 C CA . PHE A 1 84 ? -3.754 -18.108 -13.401 1.00 49.25 84 PHE A CA 1
ATOM 651 C C . PHE A 1 84 ? -3.767 -19.472 -14.112 1.00 49.25 84 PHE A C 1
ATOM 653 O O . PHE A 1 84 ? -3.456 -20.484 -13.498 1.00 49.25 84 PHE A O 1
ATOM 660 N N . ARG A 1 85 ? -4.014 -19.509 -15.435 1.00 46.06 85 ARG A N 1
ATOM 661 C CA . ARG A 1 85 ? -3.998 -20.767 -16.204 1.00 46.06 85 ARG A CA 1
ATOM 662 C C . ARG A 1 85 ? -2.597 -21.240 -16.616 1.00 46.06 85 ARG A C 1
ATOM 664 O O . ARG A 1 85 ? -2.457 -22.392 -17.003 1.00 46.06 85 ARG A O 1
ATOM 671 N N . ARG A 1 86 ? -1.564 -20.387 -16.562 1.00 47.50 86 ARG A N 1
ATOM 672 C CA . ARG A 1 86 ? -0.207 -20.741 -17.025 1.00 47.50 86 ARG A CA 1
ATOM 673 C C . ARG A 1 86 ? 0.694 -21.255 -15.905 1.00 47.50 86 ARG A C 1
ATOM 675 O O . ARG A 1 86 ? 1.567 -22.063 -16.181 1.00 47.50 86 ARG A O 1
ATOM 682 N N . ARG A 1 87 ? 0.467 -20.826 -14.658 1.00 45.91 87 ARG A N 1
ATOM 683 C CA . ARG A 1 87 ? 1.330 -21.186 -13.519 1.00 45.91 87 ARG A CA 1
ATOM 684 C C . ARG A 1 87 ? 0.986 -22.539 -12.870 1.00 45.91 87 ARG A C 1
ATOM 686 O O . ARG A 1 87 ? 1.826 -23.092 -12.181 1.00 45.91 87 ARG A O 1
ATOM 693 N N . VAL A 1 88 ? -0.208 -23.090 -13.123 1.00 52.84 88 VAL A N 1
ATOM 694 C CA . VAL A 1 88 ? -0.614 -24.433 -12.643 1.00 52.84 88 VAL A CA 1
ATOM 695 C C . VAL A 1 88 ? -0.133 -25.562 -13.572 1.00 52.84 88 VAL A C 1
ATOM 697 O O . VAL A 1 88 ? 0.007 -26.687 -13.125 1.00 52.84 88 VAL A O 1
ATOM 700 N N . MET A 1 89 ? 0.158 -25.279 -14.848 1.00 43.41 89 MET A N 1
ATOM 701 C CA . MET A 1 89 ? 0.638 -26.281 -15.824 1.00 43.41 89 MET A CA 1
ATOM 702 C C . MET A 1 89 ? 2.171 -26.354 -15.949 1.00 43.41 89 MET A C 1
ATOM 704 O O . MET A 1 89 ? 2.671 -27.066 -16.814 1.00 43.41 89 MET A O 1
ATOM 708 N N . SER A 1 90 ? 2.922 -25.599 -15.142 1.00 42.16 90 SER A N 1
ATOM 709 C CA . SER A 1 90 ? 4.394 -25.558 -15.186 1.00 42.16 90 SER A CA 1
ATOM 710 C C . SER A 1 90 ? 5.050 -26.011 -13.876 1.00 42.16 90 SER A C 1
ATOM 712 O O . SER A 1 90 ? 6.129 -25.521 -13.542 1.00 42.16 90 SER A O 1
ATOM 714 N N . VAL A 1 91 ? 4.374 -26.876 -13.120 1.00 41.72 91 VAL A N 1
ATOM 715 C CA .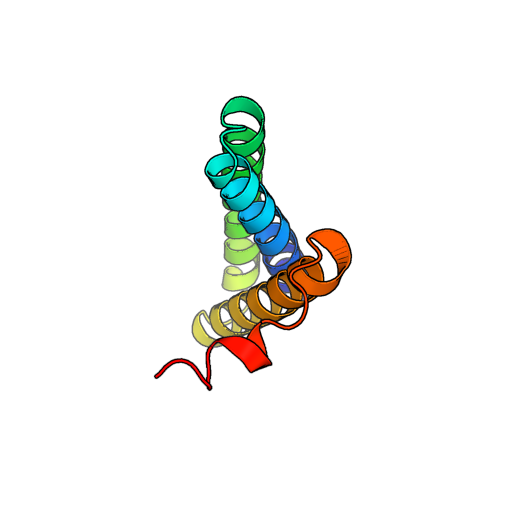 VAL A 1 91 ? 4.906 -27.599 -11.954 1.00 41.72 91 VAL A CA 1
ATOM 716 C C . VAL A 1 91 ? 4.634 -29.074 -12.191 1.00 41.72 91 VAL A C 1
ATOM 718 O O . VAL A 1 91 ? 5.568 -29.868 -11.970 1.00 41.72 91 VAL A O 1
#

Foldseek 3Di:
DLVVLLLVLLLLLLQLVVLVVCVVVVVPVSSVVSNVVSNVSSVVSLVSSVVPDPPVVSVVSSVVSNVVSNVVCCVPPVVPPPCVVVPVVPD

pLDDT: mean 82.77, std 13.99, range [41.72, 93.94]

Sequence (91 aa):
MSWVYLVMAGLLEIVVVAGVRDIAFRRYARGFVIYGLGLTSSLFFLYLALRQIDVSIAYTSYTGIGVIGTVASGLLFWGEKRSFRRRVMSV

InterPro domains:
  IPR000390 Small drug/metabolite transporter protein family [PTHR30561] (1-87)
  IPR037185 Multidrug transporter EmrE superfamily [SSF103481] (5-86)
  IPR045324 Small multidrug resistance protein [PF00893] (1-86)